Protein AF-A0A3B9W0D6-F1 (afdb_monomer)

Solvent-accessible surface area (backbone atoms only — not comparable to full-atom values): 4061 Å² total; per-residue (Å²): 136,57,66,62,74,76,53,48,84,64,90,62,74,57,87,90,66,86,74,73,56,65,48,76,50,63,66,48,90,73,44,78,55,82,46,79,45,80,38,50,93,87,62,70,89,85,82,79,68,90,87,71,34,78,91,75,107

Radius of gyration: 14.29 Å; Cα contacts (8 Å, |Δi|>4): 51; chains: 1; bounding box: 32×22×34 Å

Secondary structure (DSSP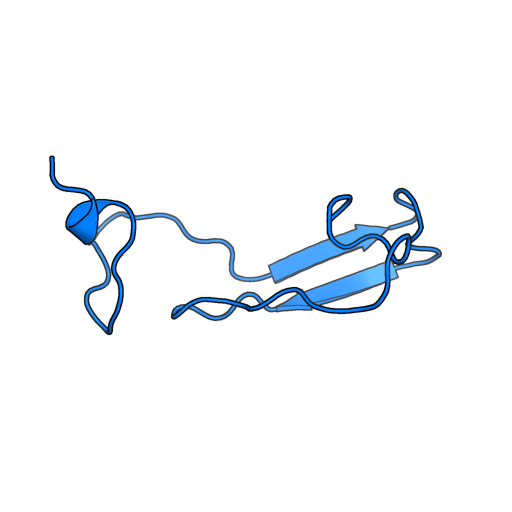, 8-state):
--HHHHS--SS-PPTT-----EEEEEEETTEEEEEEEE--TT------STTSSTTT-

Structure (mmCIF, N/CA/C/O backbone):
data_AF-A0A3B9W0D6-F1
#
_entry.id   AF-A0A3B9W0D6-F1
#
loop_
_atom_site.group_PDB
_atom_site.id
_atom_site.type_symbol
_atom_site.label_atom_id
_atom_site.label_alt_id
_atom_site.label_comp_id
_atom_site.label_asym_id
_atom_site.label_entity_id
_atom_site.label_seq_id
_atom_site.pdbx_PDB_ins_code
_atom_site.Cartn_x
_atom_site.Cartn_y
_atom_site.Cartn_z
_atom_site.occupancy
_atom_site.B_iso_or_equiv
_atom_site.auth_seq_id
_atom_site.auth_comp_id
_atom_site.auth_asym_id
_atom_site.auth_atom_id
_atom_site.pdbx_PDB_model_num
ATOM 1 N N . MET A 1 1 ? -18.190 16.923 15.339 1.00 54.09 1 MET A N 1
ATOM 2 C CA . MET A 1 1 ? -17.611 15.603 15.004 1.00 54.09 1 MET A CA 1
ATOM 3 C C . MET A 1 1 ? -16.097 15.748 15.108 1.00 54.09 1 MET A C 1
ATOM 5 O O . MET A 1 1 ? -15.578 16.678 14.508 1.00 54.09 1 MET A O 1
ATOM 9 N N . SER A 1 2 ? -15.421 14.971 15.960 1.00 68.06 2 SER A N 1
ATOM 10 C CA . SER A 1 2 ? -13.990 15.161 16.263 1.00 68.06 2 SER A CA 1
ATOM 11 C C . SER A 1 2 ? -13.106 14.463 15.228 1.00 68.06 2 SER A C 1
ATOM 13 O O . SER A 1 2 ? -13.511 13.455 14.650 1.00 68.06 2 SER A O 1
ATOM 15 N N . ILE A 1 3 ? -11.880 14.957 15.029 1.00 65.88 3 ILE A N 1
ATOM 16 C CA . ILE A 1 3 ? -10.892 14.314 14.156 1.00 65.88 3 ILE A CA 1
ATOM 17 C C . ILE A 1 3 ? -10.581 12.878 14.593 1.00 65.88 3 ILE A C 1
ATOM 19 O O . ILE A 1 3 ? -10.417 12.014 13.742 1.00 65.88 3 ILE A O 1
ATOM 23 N N . ALA A 1 4 ? -10.630 12.587 15.897 1.00 60.53 4 ALA A N 1
ATOM 24 C CA . ALA A 1 4 ? -10.462 11.233 16.430 1.00 60.53 4 ALA A CA 1
ATOM 25 C C . ALA A 1 4 ? -11.575 10.264 15.980 1.00 60.53 4 ALA A C 1
ATOM 27 O O . ALA A 1 4 ? -11.368 9.058 15.930 1.00 60.53 4 ALA A O 1
ATOM 28 N N . THR A 1 5 ? -12.759 10.785 15.635 1.00 59.72 5 THR A N 1
ATOM 29 C CA . THR A 1 5 ? -13.884 9.996 15.105 1.00 59.72 5 THR A CA 1
ATOM 30 C C . THR A 1 5 ? -13.799 9.804 13.584 1.00 59.72 5 THR A C 1
ATOM 32 O O . THR A 1 5 ? -14.418 8.883 13.052 1.00 59.72 5 THR A O 1
ATOM 35 N N . MET A 1 6 ? -13.051 10.672 12.886 1.00 60.09 6 MET A N 1
ATOM 36 C CA . MET A 1 6 ? -12.826 10.616 11.432 1.00 60.09 6 MET A CA 1
ATOM 37 C C . MET A 1 6 ? -11.590 9.787 11.064 1.00 60.09 6 MET A C 1
ATOM 39 O O . MET A 1 6 ? -11.615 9.014 10.109 1.00 60.09 6 MET A O 1
ATOM 43 N N . LEU A 1 7 ? -10.525 9.934 11.849 1.00 63.56 7 LEU A N 1
ATOM 44 C CA . LEU A 1 7 ? -9.264 9.216 11.751 1.00 63.56 7 LEU A CA 1
ATOM 45 C C . LEU A 1 7 ? -9.058 8.498 13.082 1.00 63.56 7 LEU A C 1
ATOM 47 O O . LEU A 1 7 ? -8.394 9.041 13.968 1.00 63.56 7 LEU A O 1
ATOM 51 N N . PRO A 1 8 ? -9.672 7.323 13.275 1.00 57.53 8 PRO A N 1
ATOM 52 C CA . PRO A 1 8 ? -9.424 6.555 14.477 1.00 57.53 8 PRO A CA 1
ATOM 53 C C . PRO A 1 8 ? -7.957 6.140 14.494 1.00 57.53 8 PRO A C 1
ATOM 55 O O . PRO A 1 8 ? -7.537 5.225 13.791 1.00 57.53 8 PRO A O 1
ATOM 58 N N . MET A 1 9 ? -7.169 6.878 15.266 1.00 60.38 9 MET A N 1
ATOM 59 C CA . MET A 1 9 ? -5.822 6.485 15.637 1.00 60.38 9 MET A CA 1
ATOM 60 C C . MET A 1 9 ? -5.971 5.498 16.801 1.00 60.38 9 MET A C 1
ATOM 62 O O . MET A 1 9 ? -6.394 5.892 17.886 1.00 60.38 9 MET A O 1
ATOM 66 N N . GLY A 1 10 ? -5.699 4.213 16.551 1.00 62.00 10 GLY A N 1
ATOM 67 C CA . GLY A 1 10 ? -5.880 3.108 17.507 1.00 62.00 10 GLY A CA 1
ATOM 68 C C . GLY A 1 10 ? -6.996 2.127 17.115 1.00 62.00 10 GLY A C 1
ATOM 69 O O . GLY A 1 10 ? -7.544 2.203 16.019 1.00 62.00 10 GLY A O 1
ATOM 70 N N . ASP A 1 11 ? -7.362 1.215 18.021 1.00 64.06 11 ASP A N 1
ATOM 71 C CA . ASP A 1 11 ? -8.285 0.089 17.747 1.00 64.06 11 ASP A CA 1
ATOM 72 C C . ASP A 1 11 ? -9.772 0.484 17.619 1.00 64.06 11 ASP A C 1
ATOM 74 O O . ASP A 1 11 ? -10.652 -0.360 17.420 1.00 64.06 11 ASP A O 1
ATOM 78 N N . LEU A 1 12 ? -10.091 1.775 17.742 1.00 64.38 12 LEU A N 1
ATOM 79 C CA . LEU A 1 12 ? -11.464 2.272 17.721 1.00 64.38 12 LEU A CA 1
ATOM 80 C C . LEU A 1 12 ? -12.008 2.309 16.289 1.00 64.38 12 LEU A C 1
ATOM 82 O O . LEU A 1 12 ? -11.992 3.326 15.605 1.00 64.38 12 LEU A O 1
ATOM 86 N N . THR A 1 13 ? -12.528 1.186 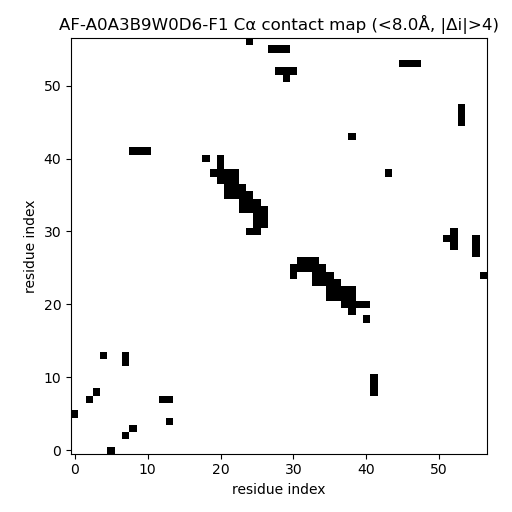15.811 1.00 69.81 13 THR A N 1
ATOM 87 C CA . THR A 1 13 ? -13.272 1.156 14.547 1.00 69.81 13 THR A CA 1
ATOM 88 C C . THR A 1 13 ? -14.623 1.851 14.720 1.00 69.81 13 THR A C 1
ATOM 90 O O . THR A 1 13 ? -15.408 1.502 15.597 1.00 69.81 13 THR A O 1
ATOM 93 N N . ASN A 1 14 ? -14.899 2.870 13.901 1.00 72.31 14 ASN A N 1
ATOM 94 C CA . ASN A 1 14 ? -16.191 3.554 13.922 1.00 72.31 14 ASN A CA 1
ATOM 95 C C . ASN A 1 14 ? -17.245 2.654 13.241 1.00 72.31 14 ASN A C 1
ATOM 97 O O . ASN A 1 14 ? -17.084 2.352 12.050 1.00 72.31 14 ASN A O 1
ATOM 101 N N . PRO A 1 15 ? -18.293 2.193 13.955 1.00 76.44 15 PRO A N 1
ATOM 102 C CA . PRO A 1 15 ? -19.327 1.349 13.369 1.00 76.44 15 PRO A CA 1
ATOM 103 C C . PRO A 1 15 ? -19.967 2.028 12.152 1.00 76.44 15 PRO A C 1
ATOM 105 O O . PRO A 1 15 ? -20.364 3.187 12.208 1.00 76.44 15 PRO A O 1
ATOM 108 N N . GLY A 1 16 ? -20.053 1.307 11.033 1.00 82.12 16 GLY A N 1
ATOM 109 C CA . GLY A 1 16 ? -20.581 1.844 9.773 1.00 82.12 16 GLY A CA 1
ATOM 110 C C . GLY A 1 16 ? -19.560 2.574 8.890 1.00 82.12 16 GLY A C 1
ATOM 111 O O . GLY A 1 16 ? -19.907 2.969 7.779 1.00 82.12 16 GLY A O 1
ATOM 112 N N . GLN A 1 17 ? -18.297 2.723 9.314 1.00 83.81 17 GLN A N 1
ATOM 113 C CA . GLN A 1 17 ? -17.245 3.248 8.440 1.00 83.81 17 GLN A CA 1
ATOM 114 C C . GLN A 1 17 ? -16.826 2.204 7.394 1.00 83.81 17 GLN A C 1
ATOM 116 O O . GLN A 1 17 ? -16.278 1.150 7.725 1.00 83.81 17 GLN A O 1
ATOM 121 N N . MET A 1 18 ? -17.011 2.533 6.115 1.00 85.81 18 MET A N 1
ATOM 122 C CA . MET A 1 18 ? -16.474 1.744 5.005 1.00 85.81 18 MET A CA 1
ATOM 123 C C . MET A 1 18 ? -14.969 1.989 4.873 1.00 85.81 18 MET A C 1
ATOM 125 O O . MET A 1 18 ? -14.511 3.131 4.921 1.00 85.81 18 MET A O 1
ATOM 129 N N . ARG A 1 19 ? -14.191 0.916 4.714 1.00 86.94 19 ARG A N 1
ATOM 130 C CA . ARG A 1 19 ? -12.733 0.975 4.550 1.00 86.94 19 ARG A CA 1
ATOM 131 C C . ARG A 1 19 ? -12.302 0.128 3.367 1.00 86.94 19 ARG A C 1
ATOM 133 O O . ARG A 1 19 ? -12.861 -0.942 3.132 1.00 86.94 19 ARG A O 1
ATOM 140 N N . LEU A 1 20 ? -11.287 0.610 2.663 1.00 92.94 20 LEU A N 1
ATOM 141 C CA . LEU A 1 20 ? -10.606 -0.143 1.622 1.00 92.94 20 LEU A CA 1
ATOM 142 C C . LEU A 1 20 ? -9.885 -1.335 2.263 1.00 92.94 20 LEU A C 1
ATOM 144 O O . LEU A 1 20 ? -9.297 -1.187 3.330 1.00 92.94 20 LEU A O 1
ATOM 148 N N . ALA A 1 21 ? -9.962 -2.506 1.635 1.00 94.44 21 ALA A N 1
ATOM 149 C CA . ALA A 1 21 ? -9.258 -3.714 2.083 1.00 94.44 21 ALA A CA 1
ATOM 150 C C . ALA A 1 21 ? -8.190 -4.166 1.078 1.00 94.44 21 ALA A C 1
ATOM 152 O O . ALA A 1 21 ? -7.226 -4.843 1.435 1.00 94.44 21 ALA A O 1
ATOM 153 N N . LEU A 1 22 ? -8.373 -3.802 -0.191 1.00 96.88 22 LEU A N 1
ATOM 154 C CA . LEU A 1 22 ? -7.522 -4.204 -1.296 1.00 96.88 22 LEU A CA 1
ATOM 155 C C . LEU A 1 22 ? -7.664 -3.203 -2.441 1.00 96.88 22 LEU A C 1
ATOM 157 O O . LEU A 1 22 ? -8.759 -2.703 -2.702 1.00 96.88 22 LEU A O 1
ATOM 161 N N . VAL A 1 23 ? -6.552 -2.943 -3.119 1.00 96.69 23 VAL A N 1
ATOM 162 C CA . VAL A 1 23 ? -6.471 -2.147 -4.342 1.00 96.69 23 VAL A CA 1
ATOM 163 C C . VAL A 1 23 ? -5.782 -2.976 -5.409 1.00 96.69 23 VAL A C 1
ATOM 165 O O . VAL A 1 23 ? -4.738 -3.578 -5.156 1.00 96.69 23 VAL A O 1
ATOM 168 N N . GLN A 1 24 ? -6.360 -2.983 -6.605 1.00 97.62 24 GLN A N 1
ATOM 169 C CA . GLN A 1 24 ? -5.722 -3.510 -7.803 1.00 97.62 24 GLN A CA 1
ATOM 170 C C . GLN A 1 24 ? -5.564 -2.390 -8.814 1.00 97.62 24 GLN A C 1
ATOM 172 O O . GLN A 1 24 ? -6.529 -1.697 -9.130 1.00 97.62 24 GLN A O 1
ATOM 177 N N . VAL A 1 25 ? -4.346 -2.231 -9.322 1.00 97.06 25 VAL A N 1
ATOM 178 C CA . VAL A 1 25 ? -4.037 -1.280 -10.392 1.00 97.06 25 VAL A CA 1
ATOM 179 C C . VAL A 1 25 ? -3.439 -2.030 -11.569 1.00 97.06 25 VAL A C 1
ATOM 181 O O . VAL A 1 25 ? -2.609 -2.924 -11.397 1.00 97.06 25 VAL A O 1
ATOM 184 N N . VAL A 1 26 ? -3.884 -1.681 -12.774 1.00 97.81 26 VAL A N 1
ATOM 185 C CA . VAL A 1 26 ? -3.417 -2.297 -14.017 1.00 97.81 26 VAL A CA 1
ATOM 186 C C . VAL A 1 26 ? -3.074 -1.193 -15.002 1.00 97.81 26 VAL A C 1
ATOM 188 O O . VAL A 1 26 ? -3.956 -0.435 -15.394 1.00 97.81 26 VAL A O 1
ATOM 191 N N . ASN A 1 27 ? -1.804 -1.118 -15.407 1.00 96.88 27 ASN A N 1
ATOM 192 C CA . ASN A 1 27 ? -1.308 -0.142 -16.388 1.00 96.88 27 ASN A CA 1
ATOM 193 C C . ASN A 1 27 ? -1.704 1.310 -16.054 1.00 96.88 27 ASN A C 1
ATOM 195 O O . ASN A 1 27 ? -2.264 2.023 -16.887 1.00 96.88 27 ASN A O 1
ATOM 199 N N . TRP A 1 28 ? -1.419 1.739 -14.823 1.00 96.31 28 TRP A N 1
ATOM 200 C CA . TRP A 1 28 ? -1.818 3.044 -14.29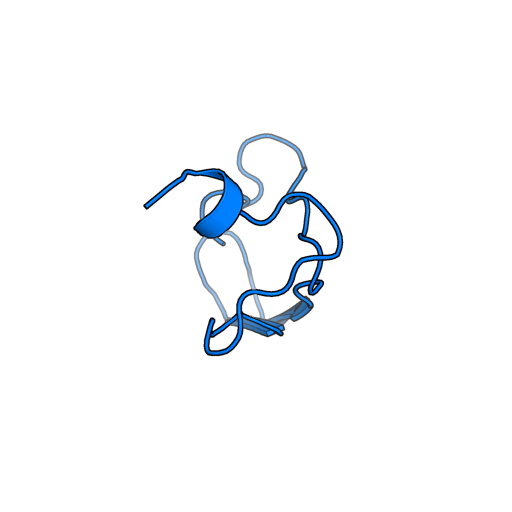7 1.00 96.31 28 TRP A CA 1
ATOM 201 C C . TRP A 1 28 ? -0.605 3.837 -13.806 1.00 96.31 28 TRP A C 1
ATOM 203 O O . TRP A 1 28 ? 0.091 3.420 -12.881 1.00 96.31 28 TRP A O 1
ATOM 213 N N . GLY A 1 29 ? -0.343 4.994 -14.419 1.00 93.94 29 GLY A N 1
ATOM 214 C CA . GLY A 1 29 ? 0.813 5.827 -14.082 1.00 93.94 29 GLY A CA 1
ATOM 215 C C . GLY A 1 29 ? 2.143 5.095 -14.268 1.00 93.94 29 GLY A C 1
ATOM 216 O O . GLY A 1 29 ? 2.466 4.674 -15.375 1.00 93.94 29 GLY A O 1
ATOM 217 N N . THR A 1 30 ? 2.911 4.945 -13.183 1.00 93.06 30 THR A N 1
ATOM 218 C CA . THR A 1 30 ? 4.190 4.207 -13.161 1.00 93.06 30 THR A CA 1
ATOM 219 C C . THR A 1 30 ? 4.030 2.702 -12.912 1.00 93.06 30 THR A C 1
ATOM 221 O O . THR A 1 30 ? 5.022 1.976 -12.916 1.00 93.06 30 THR A O 1
ATOM 224 N N . PHE A 1 31 ? 2.808 2.210 -12.681 1.00 94.69 31 PHE A N 1
ATOM 225 C CA . PHE A 1 31 ? 2.533 0.791 -12.460 1.00 94.69 31 PHE A CA 1
ATOM 226 C C . PHE A 1 31 ? 2.271 0.080 -13.793 1.00 94.69 31 PHE A C 1
ATOM 228 O O . PHE A 1 31 ? 1.193 0.206 -14.376 1.00 94.69 31 PHE A O 1
ATOM 235 N N . HIS A 1 32 ? 3.251 -0.693 -14.266 1.00 96.06 32 HIS A N 1
ATOM 236 C CA . HIS A 1 32 ? 3.125 -1.538 -15.460 1.00 96.06 32 HIS A CA 1
ATOM 237 C C . HIS A 1 32 ? 2.700 -2.962 -15.096 1.00 96.06 32 HIS A C 1
ATOM 239 O O . HIS A 1 32 ? 3.278 -3.560 -14.190 1.00 96.06 32 HIS A O 1
ATOM 245 N N . GLY A 1 33 ? 1.736 -3.533 -15.820 1.00 97.00 33 GLY A N 1
ATOM 246 C CA . GLY A 1 33 ? 1.149 -4.829 -15.475 1.00 97.00 33 GLY A CA 1
ATOM 247 C C . GLY A 1 33 ? 0.129 -4.722 -14.338 1.00 97.00 33 GLY A C 1
ATOM 248 O O . GLY A 1 33 ? -0.334 -3.627 -14.019 1.00 97.00 33 GLY A O 1
ATOM 249 N N . ALA A 1 34 ? -0.247 -5.864 -13.758 1.00 97.75 34 ALA A N 1
ATOM 250 C CA . ALA A 1 34 ? -1.222 -5.940 -12.672 1.00 97.75 34 ALA A CA 1
ATOM 251 C C . ALA A 1 34 ? -0.528 -5.966 -11.306 1.00 97.75 34 ALA A C 1
ATOM 253 O O . ALA A 1 34 ? 0.270 -6.859 -11.025 1.00 97.75 34 ALA A O 1
ATOM 254 N N . HIS A 1 35 ? -0.876 -5.011 -10.448 1.00 96.50 35 HIS A N 1
ATOM 255 C CA . HIS A 1 35 ? -0.372 -4.903 -9.080 1.00 96.50 35 HIS A CA 1
ATOM 256 C C . HIS A 1 35 ? -1.527 -5.012 -8.095 1.00 96.50 35 HIS A C 1
ATOM 258 O O . HIS A 1 35 ? -2.610 -4.482 -8.341 1.00 96.50 35 HIS A O 1
ATOM 264 N N . THR A 1 36 ? -1.294 -5.691 -6.974 1.00 96.94 36 THR A N 1
ATOM 265 C CA . THR A 1 36 ? -2.264 -5.835 -5.881 1.00 96.94 36 THR A CA 1
ATOM 266 C C . THR A 1 36 ? -1.636 -5.341 -4.583 1.00 96.94 36 THR A C 1
ATOM 268 O O . THR A 1 36 ? -0.534 -5.761 -4.238 1.00 96.94 36 THR A O 1
ATOM 271 N N . MET A 1 37 ? -2.342 -4.475 -3.858 1.00 95.75 37 MET A N 1
ATOM 272 C CA . MET A 1 37 ? -1.960 -3.998 -2.529 1.00 95.75 37 MET A CA 1
ATOM 273 C C . MET A 1 37 ? -3.086 -4.277 -1.534 1.00 95.75 37 MET A C 1
ATOM 275 O O . MET A 1 37 ? -4.231 -3.891 -1.765 1.00 95.75 37 MET A O 1
ATOM 279 N N . HIS A 1 38 ? -2.756 -4.905 -0.408 1.00 96.25 38 HIS A N 1
ATOM 280 C CA . HIS A 1 38 ? -3.666 -5.014 0.731 1.00 96.25 38 HIS A CA 1
ATOM 281 C C . HIS A 1 38 ? -3.643 -3.729 1.563 1.00 96.25 38 HIS A C 1
ATOM 283 O O . HIS A 1 38 ? -2.587 -3.128 1.746 1.00 96.25 38 HIS A O 1
ATOM 289 N N . VAL A 1 39 ? -4.806 -3.329 2.078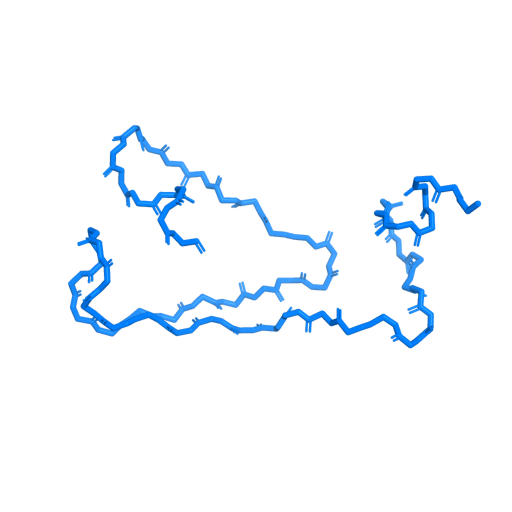 1.00 93.25 39 VAL A N 1
ATOM 290 C CA . VAL A 1 39 ? -4.948 -2.178 2.976 1.00 93.25 39 VAL A CA 1
ATOM 291 C C . VAL A 1 39 ? -5.301 -2.694 4.362 1.00 93.25 39 VAL 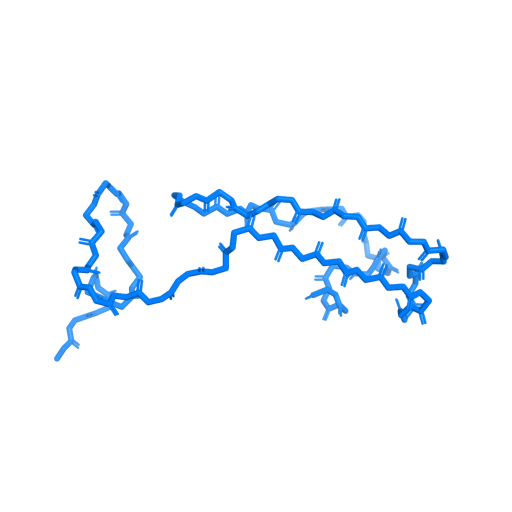A C 1
ATOM 293 O O . VAL A 1 39 ? -6.357 -3.295 4.567 1.00 93.25 39 VAL A O 1
ATOM 296 N N . ASP A 1 40 ? -4.391 -2.475 5.305 1.00 89.31 40 ASP A N 1
ATOM 297 C CA . ASP A 1 40 ? -4.567 -2.881 6.694 1.00 89.31 40 ASP A CA 1
ATOM 298 C C . ASP A 1 40 ? -5.673 -2.059 7.370 1.00 89.31 40 ASP A C 1
ATOM 300 O O . ASP A 1 40 ? -5.818 -0.851 7.147 1.00 89.31 40 ASP A O 1
ATOM 304 N N . ARG A 1 41 ? -6.451 -2.718 8.235 1.00 83.94 41 ARG A N 1
ATOM 305 C CA . ARG A 1 41 ? -7.550 -2.086 8.974 1.00 83.94 41 ARG A CA 1
ATOM 306 C C . ARG A 1 41 ? -7.061 -0.929 9.843 1.00 83.94 41 ARG A C 1
ATOM 308 O O . ARG A 1 41 ? -7.802 0.041 9.968 1.00 83.94 41 ARG A O 1
ATOM 315 N N . ASN A 1 42 ? -5.858 -1.012 10.400 1.00 80.75 42 ASN A N 1
ATOM 316 C CA . ASN A 1 42 ? -5.270 -0.037 11.318 1.00 80.75 42 ASN A CA 1
ATOM 317 C C . ASN A 1 42 ? -4.454 1.052 10.602 1.00 80.75 42 ASN A C 1
ATOM 319 O O . ASN A 1 42 ? -3.948 1.967 11.248 1.00 80.75 42 ASN A O 1
ATOM 323 N N . GLY A 1 43 ? -4.371 0.993 9.271 1.00 85.38 43 GLY A N 1
ATOM 324 C CA . GLY A 1 43 ? -3.665 1.959 8.436 1.00 85.38 43 GLY A CA 1
ATOM 325 C C . GLY A 1 43 ? -2.483 1.339 7.696 1.00 85.38 43 GLY A C 1
ATOM 326 O O . GLY A 1 43 ? -1.848 0.396 8.154 1.00 85.38 43 GLY A O 1
ATOM 327 N N . THR A 1 44 ? -2.180 1.868 6.514 1.00 90.12 44 THR A N 1
ATOM 328 C CA . THR A 1 44 ? -1.092 1.386 5.651 1.00 90.12 44 THR A CA 1
ATOM 329 C C . THR A 1 44 ? -0.183 2.550 5.290 1.00 90.12 44 THR A C 1
ATOM 331 O O . THR A 1 44 ? -0.651 3.574 4.797 1.00 90.12 44 THR A O 1
ATOM 334 N N . LEU A 1 45 ? 1.120 2.404 5.547 1.00 92.62 45 LEU A N 1
ATOM 335 C CA . LEU A 1 45 ? 2.121 3.410 5.201 1.00 92.62 45 LEU A CA 1
ATOM 336 C C . LEU A 1 45 ? 2.633 3.177 3.776 1.00 92.62 45 LEU A C 1
ATOM 338 O O . LEU A 1 45 ? 3.305 2.182 3.512 1.00 92.62 45 LEU A O 1
ATOM 342 N N . LEU A 1 46 ? 2.368 4.125 2.876 1.00 92.88 46 LEU A N 1
ATOM 343 C CA . LEU A 1 46 ? 2.937 4.134 1.528 1.00 92.88 46 LEU A CA 1
ATOM 344 C C . LEU A 1 46 ? 4.262 4.909 1.539 1.00 92.88 46 LEU A C 1
ATOM 346 O O . LEU A 1 46 ? 4.289 6.116 1.775 1.00 92.88 46 LEU A O 1
ATOM 350 N N . THR A 1 47 ? 5.372 4.222 1.264 1.00 94.81 47 THR A N 1
ATOM 351 C CA . THR A 1 47 ? 6.729 4.796 1.269 1.00 94.81 47 THR A CA 1
ATOM 352 C C . THR A 1 47 ? 7.542 4.353 0.048 1.00 94.81 47 THR A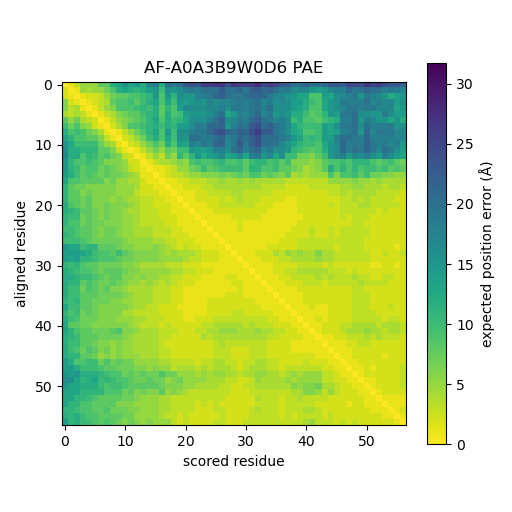 C 1
ATOM 354 O O . THR A 1 47 ? 7.124 3.477 -0.703 1.00 94.81 47 THR A O 1
ATOM 357 N N . GLY A 1 48 ? 8.677 5.012 -0.200 1.00 93.19 48 GLY A N 1
ATOM 358 C CA . GLY A 1 48 ? 9.541 4.803 -1.368 1.00 93.19 48 GLY A CA 1
ATOM 359 C C . GLY A 1 48 ? 10.086 6.105 -1.968 1.00 93.19 48 GLY A C 1
ATOM 360 O O . GLY A 1 48 ? 9.601 7.200 -1.666 1.00 93.19 48 GLY A O 1
ATOM 361 N N . ASN A 1 49 ? 11.085 5.997 -2.849 1.00 95.38 49 ASN A N 1
ATOM 362 C CA . ASN A 1 49 ? 11.759 7.134 -3.494 1.00 95.38 49 ASN A CA 1
ATOM 363 C C . ASN A 1 49 ? 10.799 8.061 -4.264 1.00 95.38 49 ASN A C 1
ATOM 365 O O . ASN A 1 49 ? 9.659 7.705 -4.570 1.00 95.38 49 ASN A O 1
ATOM 369 N N . SER A 1 50 ? 11.235 9.285 -4.572 1.00 94.31 50 SER A N 1
ATOM 370 C CA . SER A 1 50 ? 10.451 10.195 -5.422 1.00 94.31 50 SER A CA 1
ATOM 371 C C . SER A 1 50 ? 10.201 9.577 -6.805 1.00 94.31 50 SER A C 1
ATOM 373 O O . SER A 1 50 ? 11.061 8.877 -7.330 1.00 94.31 50 SER A O 1
ATOM 375 N N . GLY A 1 51 ? 9.017 9.810 -7.377 1.00 91.56 51 GLY A N 1
ATOM 376 C CA . GLY A 1 51 ? 8.663 9.346 -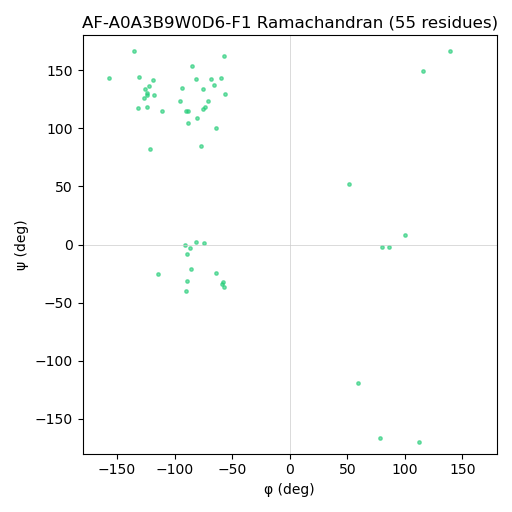8.725 1.00 91.56 51 GLY A CA 1
ATOM 377 C C . GLY A 1 51 ? 8.222 7.882 -8.862 1.00 91.56 51 GLY A C 1
ATOM 378 O O . GLY A 1 51 ? 7.832 7.492 -9.951 1.00 91.56 51 GLY A O 1
ATOM 379 N N . VAL A 1 52 ? 8.206 7.076 -7.792 1.00 92.06 52 VAL A N 1
ATOM 380 C CA . VAL A 1 52 ? 7.849 5.636 -7.886 1.00 92.06 52 VAL A CA 1
ATOM 381 C C . VAL A 1 52 ? 6.339 5.334 -7.925 1.00 92.06 52 VAL A C 1
ATOM 383 O O . VAL A 1 52 ? 5.958 4.171 -7.930 1.00 92.06 52 VAL A O 1
ATOM 386 N N . GLY A 1 53 ? 5.474 6.357 -7.914 1.00 92.00 53 GLY A N 1
ATOM 387 C CA . GLY A 1 53 ? 4.013 6.180 -8.011 1.00 92.00 53 GLY A CA 1
ATOM 388 C C . GLY A 1 53 ? 3.223 6.258 -6.701 1.00 92.00 53 GLY A C 1
ATOM 389 O O . GLY A 1 53 ? 2.022 6.027 -6.713 1.00 92.00 53 GLY A O 1
ATOM 390 N N . LYS A 1 54 ? 3.844 6.635 -5.573 1.00 94.75 54 LYS A N 1
ATOM 391 C CA . LYS A 1 54 ? 3.163 6.725 -4.257 1.00 94.75 54 LYS A CA 1
ATOM 392 C C . LYS A 1 54 ? 1.939 7.647 -4.223 1.00 94.75 54 LYS A C 1
ATOM 394 O O . LYS A 1 54 ? 1.011 7.359 -3.493 1.00 94.75 54 LYS A O 1
ATOM 399 N N . SER A 1 55 ? 1.983 8.769 -4.946 1.00 93.50 55 SER A N 1
ATOM 400 C CA . SER A 1 55 ? 0.861 9.720 -5.058 1.00 93.50 55 SER A CA 1
ATOM 401 C C . SER A 1 55 ? -0.089 9.380 -6.208 1.00 93.50 55 SER A C 1
ATOM 403 O O . SER A 1 55 ? -1.096 10.054 -6.387 1.00 93.50 55 SER A O 1
ATOM 405 N N . THR A 1 56 ? 0.292 8.415 -7.048 1.00 94.06 56 THR A N 1
ATOM 406 C CA . THR A 1 56 ? -0.513 7.933 -8.174 1.00 94.06 56 THR A CA 1
ATOM 407 C C . THR A 1 56 ? -1.427 6.786 -7.760 1.00 94.06 56 THR A C 1
ATOM 409 O O . THR A 1 56 ? -2.499 6.634 -8.347 1.00 94.06 56 THR A O 1
ATOM 412 N N . LEU A 1 57 ? -0.974 5.985 -6.792 1.00 90.69 57 LEU A N 1
ATOM 413 C CA . LEU A 1 57 ? -1.789 5.041 -6.036 1.00 90.69 57 LEU A CA 1
ATOM 414 C C . LEU A 1 57 ? -2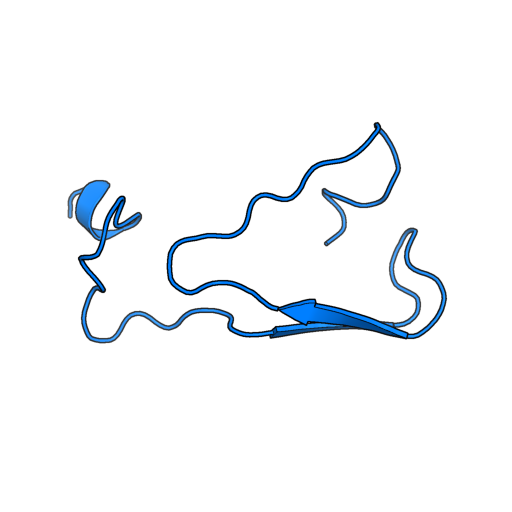.706 5.792 -5.063 1.00 90.69 57 LEU A C 1
ATOM 416 O O . LEU A 1 57 ? -3.871 5.360 -4.937 1.00 90.69 57 LEU A O 1
#

pLDDT: mean 85.2, std 13.6, range [54.09, 97.81]

Foldseek 3Di:
DDVCQVQVQDPDDNPPDDDAQKDWDDPFQLDHGIDIDGADPNGDDQDDDPRNCSVRD

Mean predicted aligned error: 6.27 Å

Sequence (57 aa):
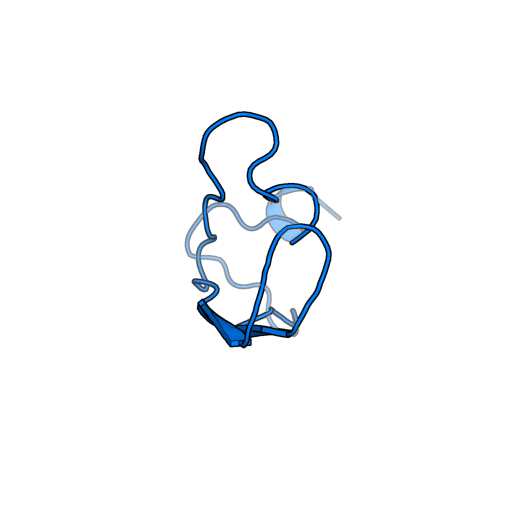MSIATMLPMGDLTNPGQMRLALVQVVNWGTFHGAHTMHVDRNGTLLTGNSGVGKSTL

Nearest PDB structures (foldseek):
  5h66-assembly1_A  TM=9.286E-01  e=4.193E-01  Bacillus subtilis subsp. subtilis str. 168
  5h67-assembly1_A  TM=9.351E-01  e=7.582E-01  Bacillus subtilis subsp. subtilis str. 168